Protein AF-A0A5K0WCC3-F1 (afdb_monomer_lite)

Radius of gyration: 11.89 Å; chains: 1; bounding box: 30×18×28 Å

Secondary structure (DSSP, 8-state):
-B-SSSEEEEEEEHHHHHHHS--EEEEEEE-GGGTTSTTEEPPTT--TT-SB---

Foldseek 3Di:
DADPAAAKWWAWDPVCCVVPVDTDIDIDGDHPVCLPDPRTHDPVPDDSRDRDDDD

pLDDT: mean 85.42, std 7.45, range [64.19, 94.12]

Organism: NCBI:txid210225

Sequence (55 aa):
VWCDDGYPRLVQRPGDIALTGKISQRCACFKEDELDQPGLEVYAGCDPSSKVCVV

Structure (mmCIF, N/CA/C/O backbone):
data_AF-A0A5K0WCC3-F1
#
_entry.id   AF-A0A5K0WCC3-F1
#
loop_
_atom_site.group_PDB
_atom_site.id
_atom_site.type_symbol
_atom_site.label_atom_id
_atom_site.label_alt_id
_atom_site.label_comp_id
_atom_site.label_asym_id
_atom_site.label_entity_id
_atom_site.label_seq_id
_atom_site.pdbx_PDB_ins_code
_atom_site.Cartn_x
_atom_site.Cartn_y
_atom_site.Cartn_z
_atom_site.occupancy
_atom_site.B_iso_or_equiv
_atom_site.auth_seq_id
_atom_site.auth_comp_id
_atom_site.auth_asym_id
_atom_site.auth_atom_id
_atom_site.pdbx_PDB_model_num
ATOM 1 N N . VAL A 1 1 ? 0.293 9.218 -5.619 1.00 83.69 1 VAL A N 1
ATOM 2 C CA . VAL A 1 1 ? 1.009 8.962 -4.343 1.00 83.69 1 VAL A CA 1
ATOM 3 C C . VAL A 1 1 ? 2.388 8.434 -4.673 1.00 83.69 1 VAL A C 1
ATOM 5 O O . VAL A 1 1 ? 2.510 7.632 -5.592 1.00 83.69 1 VAL A O 1
ATOM 8 N N . TRP A 1 2 ? 3.414 8.912 -3.982 1.00 84.88 2 TRP A N 1
ATOM 9 C CA . TRP A 1 2 ? 4.796 8.541 -4.256 1.00 84.88 2 TRP A CA 1
ATOM 10 C C . TRP A 1 2 ? 5.592 8.491 -2.948 1.00 84.88 2 TRP A C 1
ATOM 12 O O . TRP A 1 2 ? 5.194 9.125 -1.969 1.00 84.88 2 TRP A O 1
ATOM 22 N N . CYS A 1 3 ? 6.667 7.708 -2.944 1.00 86.75 3 CYS A N 1
ATOM 23 C CA . CYS A 1 3 ? 7.601 7.572 -1.830 1.00 86.75 3 CYS A CA 1
ATOM 24 C C . CYS A 1 3 ? 9.013 7.907 -2.324 1.00 86.75 3 CYS A C 1
ATOM 26 O O . CYS A 1 3 ? 9.388 7.468 -3.412 1.00 86.75 3 CYS A O 1
ATOM 28 N N . ASP A 1 4 ? 9.792 8.656 -1.539 1.00 87.25 4 ASP A N 1
ATOM 29 C CA . ASP A 1 4 ? 11.225 8.866 -1.803 1.00 87.25 4 ASP A CA 1
ATOM 30 C C . ASP A 1 4 ? 12.011 7.549 -1.677 1.00 87.25 4 ASP A C 1
ATOM 32 O O . ASP A 1 4 ? 12.911 7.267 -2.467 1.00 87.25 4 ASP A O 1
ATOM 36 N N . ASP A 1 5 ? 11.629 6.726 -0.696 1.00 87.88 5 ASP A N 1
ATOM 37 C CA . ASP A 1 5 ? 12.191 5.404 -0.438 1.00 87.88 5 ASP A CA 1
ATOM 38 C C . ASP A 1 5 ? 11.070 4.386 -0.165 1.00 87.88 5 ASP A C 1
ATOM 40 O O . ASP A 1 5 ? 10.115 4.668 0.566 1.00 87.88 5 ASP A O 1
ATOM 44 N N . GLY A 1 6 ? 11.177 3.205 -0.777 1.00 91.56 6 GLY A N 1
ATOM 45 C CA . GLY A 1 6 ? 10.171 2.141 -0.714 1.00 91.56 6 GLY A CA 1
ATOM 46 C C . GLY A 1 6 ? 8.990 2.279 -1.688 1.00 91.56 6 GLY A C 1
ATOM 47 O O . GLY A 1 6 ? 9.070 2.933 -2.730 1.00 91.56 6 GLY A O 1
ATOM 48 N N . TYR A 1 7 ? 7.890 1.607 -1.345 1.00 93.62 7 TYR A N 1
ATOM 49 C CA . TYR A 1 7 ? 6.702 1.421 -2.173 1.00 93.62 7 TYR A CA 1
ATOM 50 C C . TYR A 1 7 ? 5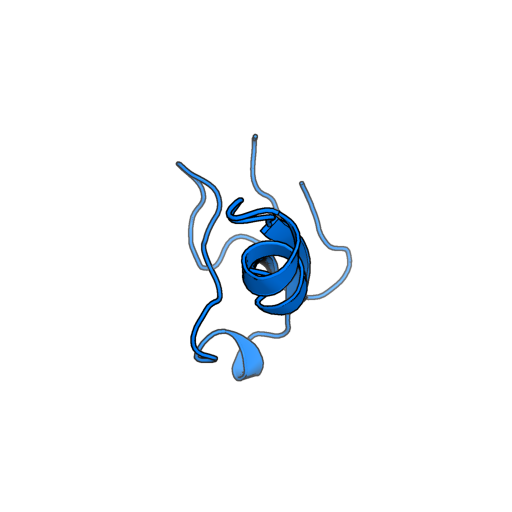.441 1.879 -1.421 1.00 93.62 7 TYR A C 1
ATOM 52 O O . TYR A 1 7 ? 5.218 1.466 -0.278 1.00 93.62 7 TYR A O 1
ATOM 60 N N . PRO A 1 8 ? 4.584 2.708 -2.038 1.00 94.12 8 PRO A N 1
ATOM 61 C CA . PRO A 1 8 ? 3.356 3.172 -1.409 1.00 94.12 8 PRO A CA 1
ATOM 62 C C . PRO A 1 8 ? 2.322 2.041 -1.272 1.00 94.12 8 PRO A C 1
ATOM 64 O O . PRO A 1 8 ? 2.012 1.334 -2.237 1.00 94.12 8 PRO A O 1
ATOM 67 N N . ARG A 1 9 ? 1.750 1.904 -0.069 1.00 93.44 9 ARG A N 1
ATOM 68 C CA . ARG A 1 9 ? 0.673 0.959 0.271 1.00 93.44 9 ARG A CA 1
ATOM 69 C C . ARG A 1 9 ? -0.429 1.608 1.092 1.00 93.4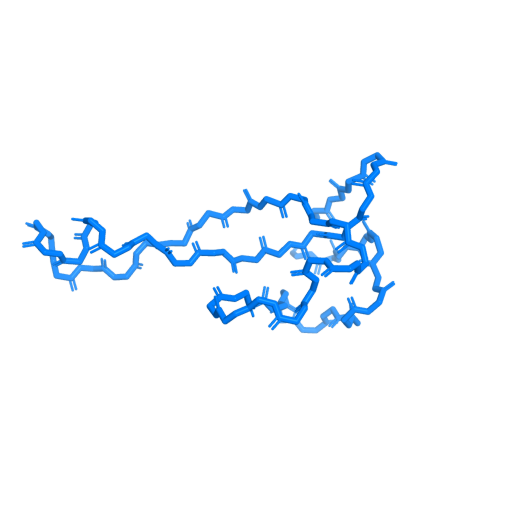4 9 ARG A C 1
ATOM 71 O O . ARG A 1 9 ? -0.194 2.558 1.843 1.00 93.44 9 ARG A O 1
ATOM 78 N N . LEU A 1 10 ? -1.628 1.057 0.961 1.00 91.75 10 LEU A N 1
ATOM 79 C CA . LEU A 1 10 ? -2.777 1.336 1.808 1.00 91.75 10 LEU A CA 1
ATOM 80 C C . LEU A 1 10 ? -2.803 0.331 2.960 1.00 91.75 10 LEU A C 1
ATOM 82 O O . LEU A 1 10 ? -2.677 -0.869 2.750 1.00 91.75 10 LEU A O 1
ATOM 86 N N . VAL A 1 11 ? -2.962 0.827 4.182 1.00 90.38 11 VAL A N 1
ATOM 87 C CA . VAL A 1 11 ? -2.984 0.009 5.399 1.00 90.38 11 VAL A CA 1
ATOM 88 C C . VAL A 1 11 ? -4.283 0.265 6.134 1.00 90.38 11 VAL A C 1
ATOM 90 O O . VAL A 1 11 ? -4.607 1.420 6.435 1.00 90.38 11 VAL A O 1
ATOM 93 N N . GLN A 1 12 ? -5.010 -0.801 6.451 1.00 84.69 12 GLN A N 1
ATOM 94 C CA . GLN A 1 12 ? -6.216 -0.708 7.266 1.00 84.69 12 GLN A CA 1
ATOM 95 C C . GLN A 1 12 ? -5.858 -0.388 8.722 1.00 84.69 12 GLN A C 1
ATOM 97 O O . GLN A 1 12 ? -4.881 -0.907 9.262 1.00 84.69 12 GLN A O 1
ATOM 102 N N . ARG A 1 13 ? -6.653 0.457 9.386 1.00 78.06 13 ARG A N 1
ATOM 103 C CA . ARG A 1 13 ? -6.551 0.683 10.834 1.00 78.06 13 ARG A CA 1
ATOM 104 C C . ARG A 1 13 ? -7.642 -0.099 11.569 1.00 78.06 13 ARG A C 1
ATOM 106 O O . ARG A 1 13 ? -8.798 0.322 11.557 1.00 78.06 13 ARG A O 1
ATOM 113 N N . PRO A 1 14 ? -7.287 -1.180 12.290 1.00 69.19 14 PRO A N 1
ATOM 114 C CA . PRO A 1 14 ? -8.267 -1.961 13.043 1.00 69.19 14 PRO A CA 1
ATOM 115 C C . PRO A 1 14 ? -8.970 -1.151 14.142 1.00 69.19 14 PRO A C 1
ATOM 117 O O . PRO A 1 14 ? -10.146 -1.371 14.418 1.00 69.19 14 PRO A O 1
ATOM 120 N N . GLY A 1 15 ? -8.266 -0.189 14.754 1.00 71.06 15 GLY A N 1
ATOM 121 C CA . GLY A 1 15 ? -8.791 0.609 15.869 1.00 71.06 15 GLY A CA 1
ATOM 122 C C . GLY A 1 15 ? -10.016 1.457 15.514 1.00 71.06 15 GLY A C 1
ATOM 123 O O . GLY A 1 15 ? -10.914 1.604 16.341 1.00 71.06 15 GLY A O 1
ATOM 124 N N . ASP A 1 16 ? -10.103 1.949 14.277 1.00 64.19 16 ASP A N 1
ATOM 125 C CA . ASP A 1 16 ? -11.231 2.784 13.848 1.00 64.19 16 ASP A CA 1
ATOM 126 C C . ASP A 1 16 ? -12.490 1.946 13.583 1.00 64.19 16 ASP A C 1
ATOM 128 O O . ASP A 1 16 ? -13.606 2.430 13.789 1.00 64.19 16 ASP A O 1
ATOM 132 N N . ILE A 1 17 ? -12.330 0.670 13.213 1.00 66.12 17 ILE A N 1
ATOM 133 C CA . ILE A 1 17 ? -13.447 -0.258 12.993 1.00 66.12 17 ILE A CA 1
ATOM 134 C C . ILE A 1 17 ? -14.176 -0.516 14.314 1.00 66.12 17 ILE A C 1
ATOM 136 O O . ILE A 1 17 ? -15.403 -0.456 14.356 1.00 66.12 17 ILE A O 1
ATOM 140 N N . ALA A 1 18 ? -13.434 -0.733 15.404 1.00 71.31 18 ALA A N 1
ATOM 141 C CA . ALA A 1 18 ? -14.014 -1.000 16.720 1.00 71.31 18 ALA A CA 1
ATOM 142 C C . ALA A 1 18 ? -14.818 0.189 17.280 1.00 71.31 18 ALA A C 1
ATOM 144 O O . ALA A 1 18 ? -15.775 -0.015 18.023 1.00 71.31 18 ALA A O 1
ATOM 145 N N . LEU A 1 19 ? -14.445 1.423 16.924 1.00 74.94 19 LEU A N 1
ATOM 146 C CA . LEU A 1 19 ? -15.075 2.642 17.441 1.00 74.94 19 LEU A CA 1
ATOM 147 C C . LEU A 1 19 ? -16.174 3.197 16.527 1.00 74.94 19 LEU A C 1
ATOM 149 O O . LEU A 1 19 ? -17.142 3.774 17.013 1.00 74.94 19 LEU A O 1
ATOM 153 N N . THR A 1 20 ? -16.026 3.057 15.209 1.00 77.88 20 THR A N 1
ATOM 154 C CA . THR A 1 20 ? -16.896 3.733 14.228 1.00 77.88 20 THR A CA 1
ATOM 155 C C . THR A 1 20 ? -17.627 2.781 13.287 1.00 77.88 20 THR A C 1
ATOM 157 O O . THR A 1 20 ? -18.507 3.219 12.547 1.00 77.88 20 THR A O 1
ATOM 160 N N . GLY A 1 21 ? -17.253 1.497 13.267 1.00 79.56 21 GLY A N 1
ATOM 161 C CA . GLY A 1 21 ? -17.740 0.523 12.288 1.00 79.56 21 GLY A CA 1
ATOM 162 C C . GLY A 1 21 ? -17.271 0.791 10.854 1.00 79.56 21 GLY A C 1
ATOM 163 O O . GLY A 1 21 ? -17.744 0.136 9.928 1.00 79.56 21 GLY A O 1
ATOM 164 N N . LYS A 1 22 ? -16.366 1.755 10.640 1.00 76.94 22 LYS A N 1
ATOM 165 C CA . LYS A 1 22 ? -15.829 2.104 9.321 1.00 76.94 22 LYS A CA 1
ATOM 166 C C . LYS A 1 22 ? -14.414 1.569 9.170 1.00 76.94 22 LYS A C 1
ATOM 168 O O . LYS A 1 22 ? -13.588 1.714 10.067 1.00 76.94 22 LYS A O 1
ATOM 173 N N . ILE A 1 23 ? -14.127 1.001 8.002 1.00 75.75 23 ILE A N 1
ATOM 174 C CA . ILE A 1 23 ? -12.762 0.658 7.606 1.00 75.75 23 ILE A CA 1
ATOM 175 C C . ILE A 1 23 ? -12.083 1.958 7.192 1.00 75.75 23 ILE A C 1
ATOM 177 O O . ILE A 1 23 ? -12.417 2.541 6.161 1.00 75.75 23 ILE A O 1
ATOM 181 N N . SER A 1 24 ? -11.160 2.438 8.019 1.00 83.31 24 SER A N 1
ATOM 182 C CA . SER A 1 24 ? -10.281 3.538 7.643 1.00 83.31 24 SER A CA 1
ATOM 183 C C . SER A 1 24 ? -8.971 2.975 7.096 1.00 83.31 24 SER A C 1
ATOM 185 O O . SER A 1 24 ? -8.401 2.013 7.624 1.00 83.31 24 SER A O 1
ATOM 187 N N . GLN A 1 25 ? -8.492 3.579 6.012 1.00 86.38 25 GLN A N 1
ATOM 188 C CA . GLN A 1 25 ? -7.207 3.259 5.402 1.00 86.38 25 GLN A CA 1
ATOM 189 C C . GLN A 1 25 ? -6.274 4.466 5.510 1.00 86.38 25 GLN A C 1
ATOM 191 O O . GLN A 1 25 ? -6.713 5.618 5.486 1.00 86.38 25 GLN A O 1
ATOM 196 N N . ARG A 1 26 ? -4.972 4.209 5.642 1.00 87.25 26 ARG A N 1
ATOM 197 C CA . ARG A 1 26 ? -3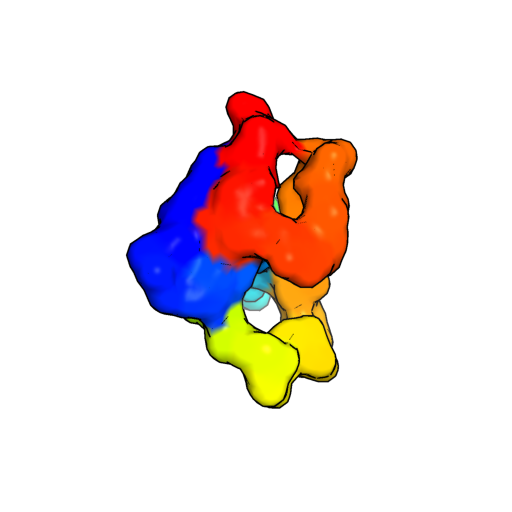.922 5.232 5.533 1.00 87.25 26 ARG A CA 1
ATOM 198 C C . ARG A 1 26 ? -2.880 4.826 4.505 1.00 87.25 26 ARG A C 1
ATOM 200 O O . ARG A 1 26 ? -2.638 3.638 4.321 1.00 87.25 26 ARG A O 1
ATOM 207 N N . CYS A 1 27 ? -2.236 5.811 3.894 1.00 90.31 27 CYS A N 1
ATOM 208 C CA . CYS A 1 27 ? -1.061 5.586 3.069 1.00 90.31 27 CYS A CA 1
ATOM 209 C C . CYS A 1 27 ? 0.202 5.472 3.935 1.00 90.31 27 CYS A C 1
ATOM 211 O O . CYS A 1 27 ? 0.345 6.184 4.932 1.00 90.31 27 CYS A O 1
ATOM 213 N N . ALA A 1 28 ? 1.105 4.571 3.561 1.00 91.56 28 ALA A N 1
ATOM 214 C CA . ALA A 1 28 ? 2.447 4.464 4.122 1.00 91.56 28 ALA A CA 1
ATOM 215 C C . ALA A 1 28 ? 3.418 3.902 3.071 1.00 91.56 28 ALA A C 1
ATOM 217 O O . ALA A 1 28 ? 2.994 3.264 2.106 1.00 91.56 28 ALA A O 1
ATOM 218 N N . CYS A 1 29 ? 4.708 4.169 3.256 1.00 93.06 29 CYS A N 1
ATOM 219 C CA . CYS A 1 29 ? 5.784 3.663 2.409 1.00 93.06 29 CYS A CA 1
ATOM 220 C C . CYS A 1 29 ? 6.434 2.462 3.095 1.00 93.06 29 CYS A C 1
ATOM 222 O O . CYS A 1 29 ? 6.771 2.553 4.275 1.00 93.06 29 CYS A O 1
ATOM 224 N N . PHE A 1 30 ? 6.594 1.365 2.360 1.00 93.38 30 PHE A N 1
ATOM 225 C CA . PHE A 1 30 ? 7.171 0.114 2.854 1.00 93.38 30 PHE A CA 1
ATOM 226 C C . PHE A 1 30 ? 8.383 -0.281 2.028 1.00 93.38 30 PHE A C 1
ATOM 228 O O . PHE A 1 30 ? 8.424 -0.027 0.822 1.00 93.38 30 PHE A O 1
ATOM 235 N N . LYS A 1 31 ? 9.362 -0.922 2.655 1.00 94.12 31 LYS A N 1
ATOM 236 C CA . LYS A 1 31 ? 10.491 -1.520 1.942 1.00 94.12 31 LYS A CA 1
ATOM 237 C C . LYS A 1 31 ? 10.071 -2.801 1.228 1.00 94.12 31 LYS A C 1
ATOM 239 O O . LYS A 1 31 ? 8.996 -3.339 1.473 1.00 94.12 31 LYS A O 1
ATOM 244 N N . GLU A 1 32 ? 10.923 -3.281 0.327 1.00 91.19 32 GLU A N 1
ATOM 245 C CA . GLU A 1 32 ? 10.655 -4.485 -0.470 1.00 91.19 32 GLU A CA 1
ATOM 246 C C . GLU A 1 32 ? 10.435 -5.727 0.400 1.00 91.19 32 GLU A C 1
ATOM 248 O O . GLU A 1 32 ? 9.488 -6.473 0.184 1.00 91.19 32 GLU A O 1
ATOM 253 N N . ASP A 1 33 ? 11.256 -5.887 1.438 1.00 92.38 33 ASP A N 1
ATOM 254 C CA . ASP A 1 33 ? 11.177 -6.966 2.426 1.00 92.38 33 ASP A CA 1
ATOM 255 C C . ASP A 1 33 ? 9.949 -6.867 3.344 1.00 92.38 33 ASP A C 1
ATOM 257 O O . ASP A 1 33 ? 9.600 -7.821 4.035 1.00 92.38 33 ASP A O 1
ATOM 261 N N . GLU A 1 34 ? 9.262 -5.725 3.337 1.00 91.94 34 GLU A N 1
ATOM 262 C CA . GLU A 1 34 ? 8.046 -5.487 4.109 1.00 91.94 34 GLU A CA 1
ATOM 263 C C . GLU A 1 34 ? 6.767 -5.674 3.278 1.00 91.94 34 GLU A C 1
ATOM 265 O O . GLU A 1 34 ? 5.672 -5.649 3.839 1.00 91.94 34 GLU A O 1
ATOM 270 N N . LEU A 1 35 ? 6.874 -5.877 1.959 1.00 90.00 35 LEU A N 1
ATOM 271 C CA . LEU A 1 35 ? 5.713 -5.970 1.067 1.00 90.00 35 LEU A CA 1
ATOM 272 C C . LEU A 1 35 ? 4.857 -7.219 1.279 1.00 90.00 35 LEU A C 1
ATOM 274 O O . LEU A 1 35 ? 3.669 -7.186 0.960 1.00 90.00 35 LEU A O 1
ATOM 278 N N . ASP A 1 36 ? 5.435 -8.277 1.842 1.00 87.75 36 ASP A N 1
ATOM 279 C CA . ASP A 1 36 ? 4.739 -9.531 2.146 1.00 87.75 36 ASP A CA 1
ATOM 280 C C . ASP A 1 36 ? 3.947 -9.478 3.465 1.00 87.75 36 ASP A C 1
ATOM 282 O O . ASP A 1 36 ? 3.340 -10.469 3.882 1.00 87.75 36 ASP A O 1
ATOM 286 N N . GLN A 1 37 ? 3.926 -8.328 4.151 1.00 88.81 37 GLN A N 1
ATOM 287 C CA . GLN A 1 37 ? 3.132 -8.175 5.365 1.00 88.81 37 GLN A CA 1
ATOM 288 C C . GLN A 1 37 ? 1.624 -8.227 5.056 1.00 88.81 37 GLN A C 1
ATOM 290 O O . GLN A 1 37 ? 1.142 -7.610 4.100 1.00 88.81 37 GLN A O 1
ATOM 295 N N . PRO A 1 38 ? 0.829 -8.921 5.888 1.00 86.31 38 PRO A N 1
ATOM 296 C CA .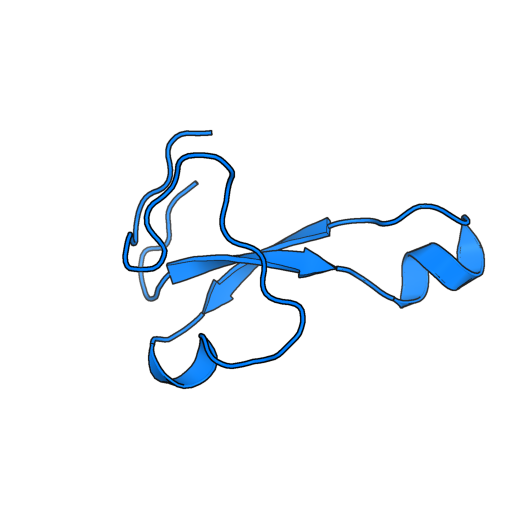 PRO A 1 38 ? -0.613 -8.978 5.708 1.00 86.31 38 PRO A CA 1
ATOM 297 C C . PRO A 1 38 ? -1.260 -7.609 5.957 1.00 86.31 38 PRO A C 1
ATOM 299 O O . PRO A 1 38 ? -0.858 -6.860 6.846 1.00 86.31 38 PRO A O 1
ATOM 302 N N . GLY A 1 39 ? -2.320 -7.306 5.206 1.00 86.25 39 GLY A N 1
ATOM 303 C CA . GLY A 1 39 ? -3.086 -6.063 5.366 1.00 86.25 39 GLY A CA 1
ATOM 304 C C . GLY A 1 39 ? -2.512 -4.852 4.624 1.00 86.25 39 GLY A C 1
ATOM 305 O O . GLY A 1 39 ? -2.996 -3.737 4.834 1.00 86.25 39 GLY A O 1
ATOM 306 N N . LEU A 1 40 ? -1.513 -5.068 3.761 1.00 90.62 40 LEU A N 1
ATOM 307 C CA . LEU A 1 40 ? -1.056 -4.090 2.780 1.00 90.62 40 LEU A CA 1
ATOM 308 C C . LEU A 1 40 ? -1.871 -4.223 1.492 1.00 90.62 40 LEU A C 1
ATOM 310 O O . LEU A 1 40 ? -1.896 -5.273 0.854 1.00 90.62 40 LEU A O 1
ATOM 314 N N . GLU A 1 41 ? -2.512 -3.137 1.090 1.00 91.44 41 GLU A N 1
ATOM 315 C CA . GLU A 1 41 ? -3.250 -3.041 -0.162 1.00 91.44 41 GLU A CA 1
ATOM 316 C C . GLU A 1 41 ? -2.490 -2.157 -1.157 1.00 91.44 41 GLU A C 1
ATOM 318 O O . GLU A 1 41 ? -1.899 -1.130 -0.806 1.00 91.44 41 GLU A O 1
ATOM 323 N N . VAL A 1 42 ? -2.497 -2.561 -2.425 1.00 90.75 42 VAL A N 1
ATOM 324 C CA . VAL A 1 42 ? -1.956 -1.761 -3.528 1.00 90.75 42 VAL A CA 1
ATOM 325 C C . VAL A 1 42 ? -3.041 -0.799 -4.006 1.00 90.75 42 VAL A C 1
ATOM 327 O O . VAL A 1 42 ? -4.221 -1.144 -4.041 1.00 90.75 42 VAL A O 1
ATOM 330 N N . TYR A 1 43 ? -2.648 0.417 -4.382 1.00 89.38 43 TYR A N 1
ATOM 331 C CA . TYR A 1 43 ? -3.570 1.370 -4.992 1.00 89.38 43 TYR A CA 1
ATOM 332 C C . TYR A 1 43 ? -4.207 0.787 -6.257 1.00 89.38 43 TYR A C 1
ATOM 334 O O .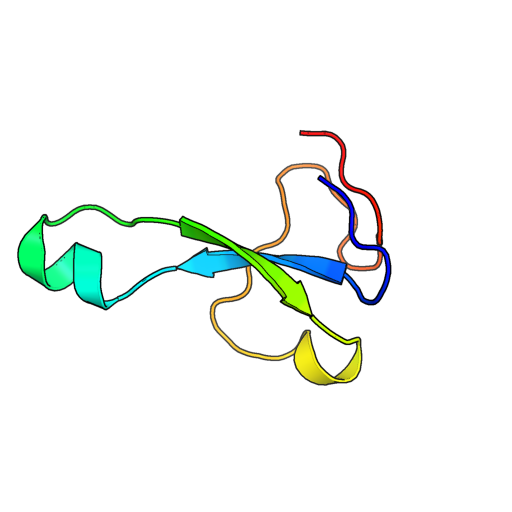 TYR A 1 43 ? -3.530 0.149 -7.063 1.00 89.38 43 TYR A O 1
ATOM 342 N N . ALA A 1 44 ? -5.505 1.030 -6.449 1.00 87.94 44 ALA A N 1
ATOM 343 C CA . ALA A 1 44 ? -6.223 0.542 -7.620 1.00 87.94 44 ALA A CA 1
ATOM 344 C C . ALA A 1 44 ? -5.543 1.015 -8.918 1.00 87.94 44 ALA A C 1
ATOM 346 O O . ALA A 1 44 ? -5.307 2.206 -9.101 1.00 87.94 44 ALA A O 1
ATOM 347 N N . GLY A 1 45 ? -5.217 0.073 -9.807 1.00 86.88 45 GLY A N 1
ATOM 348 C CA . GLY A 1 45 ? -4.532 0.362 -11.072 1.00 86.88 45 GLY A CA 1
ATOM 349 C C . GLY A 1 45 ? -3.029 0.635 -10.954 1.00 86.88 45 GLY A C 1
ATOM 350 O O . GLY A 1 45 ? -2.404 0.967 -11.959 1.00 86.88 45 GLY A O 1
ATOM 351 N N . CYS A 1 46 ? -2.437 0.487 -9.767 1.00 90.94 46 CYS A N 1
ATOM 352 C CA . CYS A 1 46 ? -0.998 0.600 -9.575 1.00 90.94 46 CYS A CA 1
ATOM 353 C C . CYS A 1 46 ? -0.312 -0.771 -9.602 1.00 90.94 46 CYS A C 1
ATOM 355 O O . CYS A 1 46 ? -0.861 -1.762 -9.119 1.00 90.94 46 CYS A O 1
ATOM 357 N N . ASP A 1 47 ? 0.906 -0.819 -10.143 1.00 88.69 47 ASP A N 1
ATOM 358 C CA . ASP A 1 47 ? 1.739 -2.018 -10.089 1.00 88.69 47 ASP A CA 1
ATOM 359 C C . ASP A 1 47 ? 2.247 -2.252 -8.649 1.00 88.69 47 ASP A C 1
ATOM 361 O O . ASP A 1 47 ? 2.670 -1.288 -7.996 1.00 88.69 47 ASP A O 1
ATOM 365 N N . PRO A 1 48 ? 2.243 -3.499 -8.135 1.00 85.88 48 PRO A N 1
ATOM 366 C CA . PRO A 1 48 ? 2.767 -3.803 -6.805 1.00 85.88 48 PRO A CA 1
ATOM 367 C C . PRO A 1 48 ? 4.213 -3.322 -6.619 1.00 85.88 48 PRO A C 1
ATOM 369 O O . PRO A 1 48 ? 4.553 -2.758 -5.587 1.00 85.88 48 PRO A O 1
ATOM 372 N N . SER A 1 49 ? 5.067 -3.454 -7.623 1.00 86.69 49 SER A N 1
ATOM 373 C CA . SER A 1 49 ? 6.466 -3.019 -7.578 1.00 86.69 49 SER A CA 1
ATOM 374 C C . SER A 1 49 ? 6.674 -1.551 -7.975 1.00 86.69 49 SER A C 1
ATOM 376 O O . SER A 1 49 ? 7.808 -1.104 -8.139 1.00 86.69 49 SER A O 1
ATOM 378 N N . SER A 1 50 ? 5.611 -0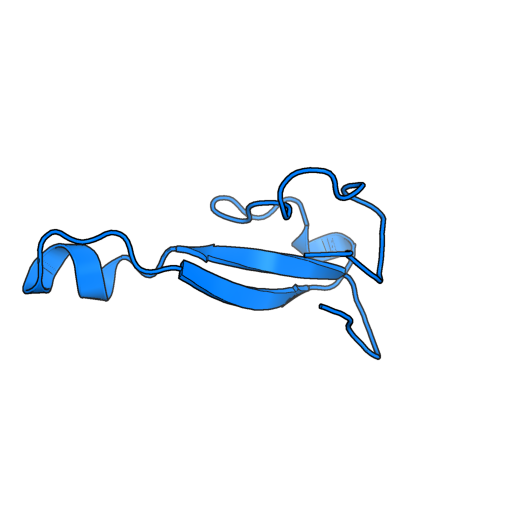.752 -8.117 1.00 87.38 50 SER A N 1
ATOM 379 C CA . SER A 1 50 ? 5.776 0.668 -8.425 1.00 87.38 50 SER A CA 1
ATOM 380 C C . SER A 1 50 ? 6.057 1.503 -7.179 1.00 87.38 50 SER A C 1
ATOM 382 O O . SER A 1 50 ? 5.333 1.439 -6.186 1.00 87.38 50 SER A O 1
ATOM 384 N N . LYS A 1 51 ? 7.068 2.372 -7.267 1.00 87.12 51 LYS A N 1
ATOM 385 C CA . LYS A 1 51 ? 7.355 3.418 -6.265 1.00 87.12 51 LYS A CA 1
ATOM 386 C C . LYS A 1 51 ? 6.449 4.648 -6.410 1.00 87.12 51 LYS A C 1
ATOM 388 O O . LYS A 1 51 ? 6.391 5.501 -5.524 1.00 87.12 51 LYS A O 1
ATOM 393 N N . VAL A 1 52 ? 5.731 4.743 -7.533 1.00 87.50 52 VAL A N 1
ATOM 394 C CA . VAL A 1 52 ? 4.843 5.860 -7.871 1.00 87.50 52 VAL A CA 1
ATOM 395 C C . VAL A 1 52 ? 3.508 5.319 -8.373 1.00 87.50 52 VAL A C 1
ATOM 397 O O . VAL A 1 52 ? 3.443 4.625 -9.384 1.00 87.50 52 VAL A O 1
ATOM 400 N N . CYS A 1 53 ? 2.425 5.674 -7.690 1.00 86.25 53 CYS A N 1
ATOM 401 C CA . CYS A 1 53 ? 1.067 5.322 -8.091 1.00 86.25 53 CYS A CA 1
ATOM 402 C C . CYS A 1 53 ? 0.299 6.569 -8.520 1.00 86.25 53 CYS A C 1
ATOM 404 O O . CYS A 1 53 ? 0.262 7.565 -7.787 1.00 86.25 53 CYS A O 1
ATOM 406 N N . VAL A 1 54 ? -0.352 6.499 -9.678 1.00 79.56 54 VAL A N 1
ATOM 407 C CA . VAL A 1 54 ? -1.349 7.491 -10.091 1.00 79.56 54 VAL A CA 1
ATOM 408 C C . VAL A 1 54 ? -2.656 7.126 -9.391 1.00 79.56 54 VAL A C 1
ATOM 410 O O . VAL A 1 54 ? -3.089 5.981 -9.469 1.00 79.56 54 VAL A O 1
ATOM 413 N N . VAL A 1 55 ? -3.222 8.075 -8.651 1.00 72.12 55 VAL A N 1
ATOM 414 C CA . VAL A 1 55 ? -4.495 7.946 -7.925 1.00 72.12 55 VAL A CA 1
ATOM 415 C C . VAL A 1 55 ? -5.421 9.076 -8.306 1.00 72.12 55 VAL A C 1
ATOM 417 O O . VAL A 1 55 ? -4.884 10.173 -8.583 1.00 72.12 55 VAL A O 1
#